Protein AF-A0A9P5PR01-F1 (afdb_monomer)

Foldseek 3Di:
DPPVVVVQLLVQLLVLCVVQNDLVDPPVPGDPVSVVSSLVSSCVSDVVLVPDPPSVSSVVSNVVSSVVVNVVVVVVVVVVVVVVVVVVVVVVVVVVVVVVPDDPPPDDDDD

Secondary structure (DSSP, 8-state):
-HHHHHHHHHHHHHHHHHHH--TTS-GGGS-HHHHHHHHHHHHHH-HHHHS-TT-HHHHHHHHHHHHHHHHHHHHHHHHHHHHHHHHHHHHHHHHHHHHT-----------

Organism: NCBI:txid206335

Sequence (111 aa):
MSNIISYLCQFIARQAVDFHLDIKKPFSGQAVLMLGKARQHVKSAILQFSAHQKHWGADLLLKDQFKSKKDTLSAKERREKEKREEGEKEQQENEKRTTKKKPTSDVRPLL

Structure (mmCIF, N/CA/C/O backbone):
data_AF-A0A9P5PR01-F1
#
_entry.id   AF-A0A9P5PR01-F1
#
loop_
_atom_site.group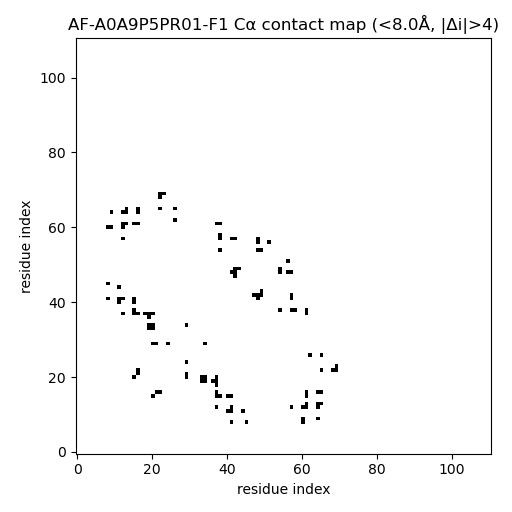_PDB
_atom_site.id
_atom_site.type_symbol
_atom_site.label_atom_id
_atom_site.label_alt_id
_atom_site.label_comp_id
_atom_site.label_asym_id
_atom_site.label_entity_id
_atom_site.label_seq_id
_atom_site.pdbx_PDB_ins_code
_atom_site.Cartn_x
_atom_site.Cartn_y
_atom_site.Cartn_z
_atom_site.occupancy
_atom_site.B_iso_or_equiv
_atom_site.auth_seq_id
_atom_site.auth_comp_id
_atom_site.auth_asym_id
_atom_site.auth_atom_id
_atom_site.pdbx_PDB_model_num
ATOM 1 N N . MET A 1 1 ? 21.851 16.192 -3.925 1.00 48.78 1 MET A N 1
ATOM 2 C CA . MET A 1 1 ? 20.749 15.938 -4.886 1.00 48.78 1 MET A CA 1
ATOM 3 C C . MET A 1 1 ? 19.943 14.652 -4.604 1.00 48.78 1 MET A C 1
ATOM 5 O O . MET A 1 1 ? 19.035 14.352 -5.365 1.00 48.78 1 MET A O 1
ATOM 9 N N . SER A 1 2 ? 20.176 13.924 -3.499 1.00 59.25 2 SER A N 1
ATOM 10 C CA . SER A 1 2 ? 19.588 12.582 -3.282 1.00 59.25 2 SER A CA 1
ATOM 11 C C . SER A 1 2 ? 18.190 12.527 -2.643 1.00 59.25 2 SER A C 1
ATOM 13 O O . SER A 1 2 ? 17.526 11.500 -2.742 1.00 59.25 2 SER A O 1
ATOM 15 N N . ASN A 1 3 ? 17.699 13.604 -2.018 1.00 60.88 3 ASN A N 1
ATOM 16 C CA . ASN A 1 3 ? 16.439 13.537 -1.261 1.00 60.88 3 ASN A CA 1
ATOM 17 C C . ASN A 1 3 ? 15.186 13.583 -2.151 1.00 60.88 3 ASN A C 1
ATOM 19 O O . ASN A 1 3 ? 14.241 12.84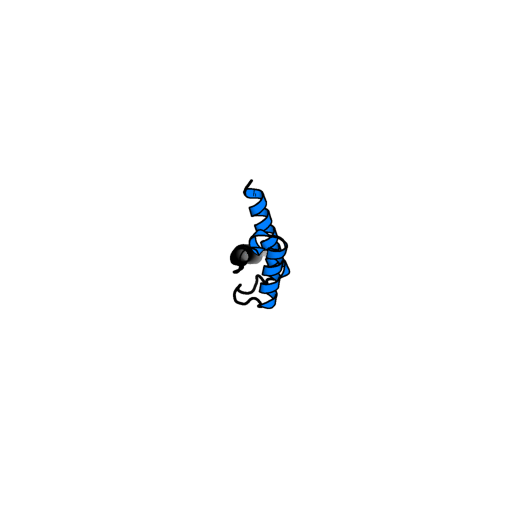1 -1.910 1.00 60.88 3 ASN A O 1
ATOM 23 N N . ILE A 1 4 ? 15.184 14.396 -3.212 1.00 68.88 4 ILE A N 1
ATOM 24 C CA . ILE A 1 4 ? 13.996 14.611 -4.061 1.00 68.88 4 ILE A CA 1
ATOM 25 C C . ILE A 1 4 ? 13.596 13.328 -4.803 1.00 68.88 4 ILE A C 1
ATOM 27 O O . ILE A 1 4 ? 12.421 12.972 -4.837 1.00 68.88 4 ILE A O 1
ATOM 31 N N . ILE A 1 5 ? 14.579 12.601 -5.340 1.00 72.56 5 ILE A N 1
ATOM 32 C CA . ILE A 1 5 ? 14.343 11.340 -6.057 1.00 72.56 5 ILE A CA 1
ATOM 33 C C . ILE A 1 5 ? 13.776 10.283 -5.099 1.00 72.56 5 ILE A C 1
ATOM 35 O O . ILE A 1 5 ? 12.824 9.592 -5.446 1.00 72.56 5 ILE A O 1
ATOM 39 N N . SER A 1 6 ? 14.298 10.206 -3.870 1.00 77.06 6 SER A N 1
ATOM 40 C CA . SER A 1 6 ? 13.795 9.285 -2.844 1.00 77.06 6 SER A CA 1
ATOM 41 C C . SER A 1 6 ? 12.331 9.567 -2.480 1.00 77.06 6 SER A C 1
ATOM 43 O O . SER A 1 6 ? 11.504 8.654 -2.499 1.00 77.06 6 SER A O 1
ATOM 45 N N . TYR A 1 7 ? 11.979 10.836 -2.238 1.00 82.75 7 TYR A N 1
ATOM 46 C CA . TYR A 1 7 ? 10.597 11.229 -1.942 1.00 82.75 7 TYR A CA 1
ATOM 47 C C . TYR A 1 7 ? 9.640 10.936 -3.098 1.00 82.75 7 TYR A C 1
ATOM 49 O O . TYR A 1 7 ? 8.532 10.451 -2.869 1.00 82.75 7 TYR A O 1
ATOM 57 N N . LEU A 1 8 ? 10.067 11.180 -4.338 1.00 84.50 8 LEU A N 1
ATOM 58 C CA . LEU A 1 8 ? 9.258 10.887 -5.517 1.00 84.50 8 LEU A CA 1
ATOM 59 C C . LEU A 1 8 ? 8.992 9.379 -5.651 1.00 84.50 8 LEU A C 1
ATOM 61 O O . LEU A 1 8 ? 7.850 8.974 -5.867 1.00 84.50 8 LEU A O 1
ATOM 65 N N . CYS A 1 9 ? 10.013 8.542 -5.443 1.00 86.12 9 CYS A N 1
ATOM 66 C CA . CYS A 1 9 ? 9.865 7.087 -5.448 1.00 86.12 9 CYS A CA 1
ATOM 67 C C . CYS A 1 9 ? 8.873 6.605 -4.381 1.00 86.1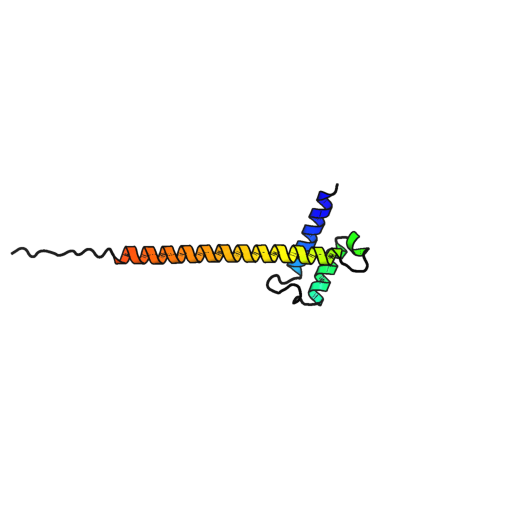2 9 CYS A C 1
ATOM 69 O O . CYS A 1 9 ? 8.004 5.779 -4.671 1.00 86.12 9 CYS A O 1
ATOM 71 N N . GLN A 1 10 ? 8.973 7.143 -3.161 1.00 89.00 10 GLN A N 1
ATOM 72 C CA . GLN A 1 10 ? 8.053 6.823 -2.068 1.00 89.00 10 GLN A CA 1
ATOM 73 C C . GLN A 1 10 ? 6.619 7.247 -2.392 1.00 89.00 10 GLN A C 1
ATOM 75 O O . GLN A 1 10 ? 5.688 6.471 -2.184 1.00 89.00 10 GLN A O 1
ATOM 80 N N . PHE A 1 11 ? 6.436 8.448 -2.942 1.00 91.06 11 PHE A N 1
ATOM 81 C CA . PHE A 1 11 ? 5.124 8.966 -3.320 1.00 91.06 11 PHE A CA 1
ATOM 82 C C . PHE A 1 11 ? 4.442 8.093 -4.381 1.00 91.06 11 PHE A C 1
ATOM 84 O O . PHE A 1 11 ? 3.297 7.680 -4.197 1.00 91.06 11 PHE A O 1
ATOM 91 N N . ILE A 1 12 ? 5.163 7.744 -5.448 1.00 91.44 12 ILE A N 1
ATOM 92 C CA . ILE A 1 12 ? 4.661 6.884 -6.528 1.00 91.44 12 ILE A CA 1
ATOM 93 C C . ILE A 1 12 ? 4.298 5.495 -5.991 1.00 91.44 12 ILE A C 1
ATOM 95 O O . ILE A 1 12 ? 3.216 4.981 -6.270 1.00 91.44 12 ILE A O 1
ATOM 99 N N . ALA A 1 13 ? 5.174 4.883 -5.190 1.00 91.75 13 ALA A N 1
ATOM 100 C CA . ALA A 1 13 ? 4.907 3.571 -4.607 1.00 91.75 13 ALA A CA 1
ATOM 101 C C . ALA A 1 13 ? 3.688 3.600 -3.677 1.00 91.75 13 ALA A C 1
ATOM 103 O O . ALA A 1 13 ? 2.861 2.690 -3.707 1.00 91.75 13 ALA A O 1
ATOM 104 N N . ARG A 1 14 ? 3.531 4.672 -2.896 1.00 93.12 14 ARG A N 1
ATOM 105 C CA . ARG A 1 14 ? 2.372 4.872 -2.026 1.00 93.12 14 ARG A CA 1
ATOM 106 C C . ARG A 1 14 ? 1.072 4.984 -2.821 1.00 93.12 14 ARG A C 1
ATOM 108 O O . ARG A 1 14 ? 0.094 4.341 -2.444 1.00 93.12 14 ARG A O 1
ATOM 115 N N . GLN A 1 15 ? 1.070 5.732 -3.925 1.00 94.38 15 GLN A N 1
ATOM 116 C CA . GLN A 1 15 ? -0.085 5.807 -4.824 1.00 94.38 15 GLN A CA 1
ATOM 117 C C . GLN A 1 15 ? -0.401 4.457 -5.470 1.00 94.38 15 GLN A C 1
ATOM 119 O O . GLN A 1 15 ? -1.560 4.056 -5.523 1.00 94.38 15 GLN A O 1
ATOM 124 N N . ALA A 1 16 ? 0.614 3.718 -5.918 1.00 93.44 16 ALA A N 1
ATOM 125 C CA . ALA A 1 16 ? 0.416 2.395 -6.501 1.00 93.44 16 ALA A CA 1
ATOM 126 C C . ALA A 1 16 ? -0.219 1.411 -5.502 1.00 93.44 16 ALA A C 1
ATOM 128 O O . ALA A 1 16 ? -1.073 0.614 -5.892 1.00 93.44 16 ALA A O 1
ATOM 129 N N . VAL A 1 17 ? 0.152 1.489 -4.218 1.00 93.25 17 VAL A N 1
ATOM 130 C CA . VAL A 1 17 ? -0.518 0.734 -3.148 1.00 93.25 17 VAL A CA 1
ATOM 131 C C . VAL A 1 17 ? -1.986 1.150 -3.038 1.00 93.25 17 VAL A C 1
ATOM 133 O O . VAL A 1 17 ? -2.840 0.275 -3.031 1.00 93.25 17 VAL A O 1
ATOM 136 N N . ASP A 1 18 ? -2.288 2.450 -3.012 1.00 93.06 18 ASP A N 1
ATOM 137 C CA . ASP A 1 18 ? -3.666 2.950 -2.870 1.00 93.06 18 ASP A CA 1
ATOM 138 C C . ASP A 1 18 ? -4.588 2.570 -4.028 1.00 93.06 18 ASP A C 1
ATOM 140 O O . ASP A 1 18 ? -5.744 2.214 -3.812 1.00 93.06 18 ASP A O 1
ATOM 144 N N . PHE A 1 19 ? -4.085 2.623 -5.258 1.00 93.38 19 PHE A N 1
ATOM 145 C CA . PHE A 1 19 ? -4.897 2.332 -6.436 1.00 93.38 19 PHE A CA 1
ATOM 146 C C . PHE A 1 19 ? -5.088 0.843 -6.697 1.00 93.38 19 PHE A C 1
ATOM 148 O O . PHE A 1 19 ? -6.052 0.459 -7.365 1.00 93.38 19 PHE A O 1
ATOM 155 N N . HIS A 1 20 ? -4.153 0.002 -6.252 1.00 93.69 20 HIS A N 1
ATOM 156 C CA . HIS A 1 20 ? -4.113 -1.383 -6.707 1.00 93.69 20 HIS A CA 1
ATOM 157 C C . HIS A 1 20 ? -4.133 -2.420 -5.589 1.00 93.69 20 HIS A C 1
ATOM 159 O O . HIS A 1 20 ? -4.574 -3.537 -5.841 1.00 93.69 20 HIS A O 1
ATOM 165 N N . LEU A 1 21 ? -3.671 -2.111 -4.380 1.00 92.69 21 LEU A N 1
ATOM 166 C CA . LEU A 1 21 ? -3.520 -3.113 -3.327 1.00 92.69 21 LEU A CA 1
ATOM 167 C C . LEU A 1 21 ? -4.533 -2.906 -2.205 1.00 92.69 21 LEU A C 1
ATOM 169 O O . LEU A 1 21 ? -4.777 -1.797 -1.742 1.00 92.69 21 LEU A O 1
ATOM 173 N N . ASP A 1 22 ? -5.085 -4.013 -1.718 1.00 91.50 22 ASP A N 1
ATOM 174 C CA . ASP A 1 22 ? -6.004 -3.991 -0.586 1.00 91.50 22 ASP A CA 1
ATOM 175 C C . ASP A 1 22 ? -5.226 -4.123 0.727 1.00 91.50 22 ASP A C 1
ATOM 177 O O . ASP A 1 22 ? -4.782 -5.212 1.091 1.00 91.50 22 ASP A O 1
ATOM 181 N N . ILE A 1 23 ? -5.076 -3.023 1.463 1.00 89.94 23 ILE A N 1
ATOM 182 C CA . ILE A 1 23 ? -4.329 -2.993 2.730 1.00 89.94 23 ILE A CA 1
ATOM 183 C C . ILE A 1 23 ? -4.946 -3.861 3.840 1.00 89.94 23 ILE A C 1
ATOM 185 O O . ILE A 1 23 ? -4.266 -4.152 4.826 1.00 89.94 23 ILE A O 1
ATOM 189 N N . LYS A 1 24 ? -6.200 -4.314 3.685 1.00 88.12 24 LYS A N 1
ATOM 190 C CA . LYS A 1 24 ? -6.847 -5.243 4.625 1.00 88.12 24 LYS A CA 1
ATOM 191 C C . LYS A 1 24 ? -6.354 -6.680 4.449 1.00 88.12 24 LYS A C 1
ATOM 193 O O . LYS A 1 24 ? -6.409 -7.470 5.389 1.00 88.12 24 LYS A O 1
ATOM 198 N N . LYS A 1 25 ? -5.849 -7.032 3.264 1.00 89.44 25 LYS A N 1
ATOM 199 C CA . LYS A 1 25 ? -5.331 -8.372 2.953 1.00 89.44 25 LYS A CA 1
ATOM 200 C C . LYS A 1 25 ? -3.824 -8.450 3.196 1.00 89.44 25 LYS A C 1
ATOM 202 O O . LYS A 1 25 ? -3.130 -7.443 3.115 1.00 89.44 25 LYS A O 1
ATOM 207 N N . PRO A 1 26 ? -3.252 -9.628 3.492 1.00 87.88 26 PRO A N 1
ATOM 208 C CA . PRO A 1 26 ? -1.800 -9.774 3.506 1.00 87.88 26 PRO A CA 1
ATOM 209 C C . PRO A 1 26 ? -1.217 -9.514 2.110 1.00 87.88 26 PRO A C 1
ATOM 211 O O . PRO A 1 26 ? -1.851 -9.810 1.099 1.00 87.88 26 PRO A O 1
ATOM 214 N N . PHE A 1 27 ? 0.018 -9.007 2.044 1.00 86.56 27 PHE A N 1
ATOM 215 C CA . PHE A 1 27 ? 0.687 -8.712 0.769 1.00 86.56 27 PHE A CA 1
ATOM 216 C C . PHE A 1 27 ? 0.813 -9.953 -0.136 1.00 86.56 27 PHE A C 1
ATOM 218 O O . PHE A 1 27 ? 0.637 -9.860 -1.346 1.00 86.56 27 PHE A O 1
ATOM 225 N N . SER A 1 28 ? 1.066 -11.130 0.447 1.00 86.44 28 SER A N 1
ATOM 226 C CA . SER A 1 28 ? 1.113 -12.415 -0.269 1.00 86.44 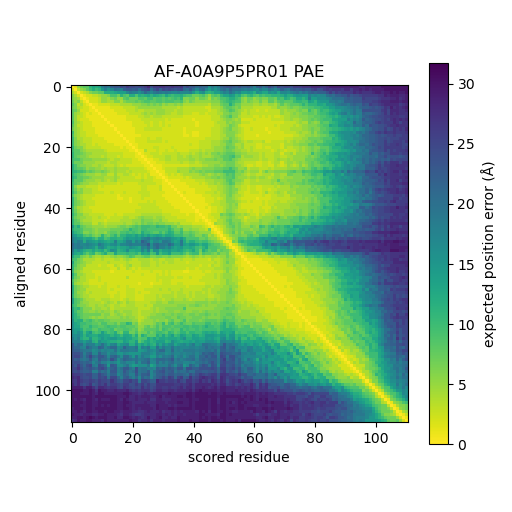28 SER A CA 1
ATOM 227 C C . SER A 1 28 ? -0.251 -12.895 -0.773 1.00 86.44 28 SER A C 1
ATOM 229 O O . SER A 1 28 ? -0.302 -13.712 -1.684 1.00 86.44 28 SER A O 1
ATOM 231 N N . GLY A 1 29 ? -1.346 -12.395 -0.195 1.00 86.81 29 GLY A N 1
ATOM 232 C CA . GLY A 1 29 ? -2.719 -12.722 -0.589 1.00 86.81 29 GLY A CA 1
ATOM 233 C C . GLY A 1 29 ? -3.321 -11.736 -1.590 1.00 86.81 29 GLY A C 1
ATOM 234 O O . GLY A 1 29 ? -4.521 -11.794 -1.857 1.00 86.81 29 GLY A O 1
ATOM 235 N N . GLN A 1 30 ? -2.525 -10.801 -2.115 1.00 89.56 30 GLN A N 1
ATOM 236 C CA . GLN A 1 30 ? -2.974 -9.891 -3.164 1.00 89.56 30 GLN A CA 1
ATOM 237 C C . GLN A 1 30 ? -3.164 -10.654 -4.474 1.00 89.56 30 GLN A C 1
ATOM 239 O O . GLN A 1 30 ? -2.392 -11.552 -4.811 1.00 89.56 30 GLN A O 1
ATOM 244 N N . ALA A 1 31 ? -4.174 -10.262 -5.250 1.00 90.75 31 ALA A N 1
ATOM 245 C CA . ALA A 1 31 ? -4.381 -10.842 -6.568 1.00 90.75 31 ALA A CA 1
ATOM 246 C C . ALA A 1 31 ? -3.156 -10.572 -7.458 1.00 90.75 31 ALA A C 1
ATOM 248 O O . ALA A 1 31 ? -2.689 -9.434 -7.554 1.00 90.75 31 ALA A O 1
ATOM 249 N N . VAL A 1 32 ? -2.671 -11.607 -8.151 1.00 89.44 32 VAL A N 1
ATOM 250 C CA . VAL A 1 32 ? -1.479 -11.530 -9.018 1.00 89.44 32 VAL A CA 1
ATOM 251 C C . VAL A 1 32 ? -1.606 -10.400 -10.044 1.00 89.44 32 VAL A C 1
ATOM 253 O O . VAL A 1 32 ? -0.662 -9.642 -10.256 1.00 89.44 32 VAL A O 1
ATOM 256 N N . LEU A 1 33 ? -2.802 -10.220 -10.615 1.00 91.75 33 LEU A N 1
ATOM 257 C CA . LEU A 1 33 ? -3.098 -9.134 -11.553 1.00 91.75 33 LEU A CA 1
ATOM 258 C C . LEU A 1 33 ? -2.922 -7.745 -10.924 1.00 91.75 33 LEU A C 1
ATOM 260 O O . LEU A 1 33 ? -2.403 -6.834 -11.565 1.00 91.75 33 LEU A O 1
ATOM 264 N N . MET A 1 34 ? -3.332 -7.578 -9.668 1.00 92.12 34 MET A N 1
ATOM 265 C CA . MET A 1 34 ? -3.252 -6.299 -8.962 1.00 92.12 34 MET A CA 1
ATOM 266 C C . MET A 1 34 ? -1.815 -5.978 -8.548 1.00 92.12 34 MET A C 1
ATOM 268 O O . MET A 1 34 ? -1.369 -4.845 -8.720 1.00 92.12 34 MET A O 1
ATOM 272 N N . LEU A 1 35 ? -1.050 -6.986 -8.111 1.00 90.19 35 LEU A N 1
ATOM 273 C CA . LEU A 1 35 ? 0.397 -6.857 -7.914 1.00 90.19 35 LEU A CA 1
ATOM 274 C C . LEU A 1 35 ? 1.104 -6.476 -9.219 1.00 90.19 35 LEU A C 1
ATOM 276 O O . LEU A 1 35 ? 1.966 -5.601 -9.215 1.00 90.19 35 LEU A O 1
ATOM 280 N N . GLY A 1 36 ? 0.711 -7.083 -10.342 1.00 90.31 36 GLY A N 1
ATOM 281 C CA . GLY A 1 36 ? 1.216 -6.730 -11.668 1.00 90.31 36 GLY A CA 1
ATOM 282 C C . GLY A 1 36 ? 0.955 -5.265 -12.025 1.00 90.31 36 GLY A C 1
ATOM 283 O O . GLY A 1 36 ? 1.880 -4.561 -12.429 1.00 90.31 36 GLY A O 1
ATOM 284 N N . LYS A 1 37 ? -0.272 -4.775 -11.803 1.00 92.31 37 LYS A N 1
ATOM 285 C CA . LYS A 1 37 ? -0.635 -3.364 -12.026 1.00 92.31 37 LYS A CA 1
ATOM 286 C C . LYS A 1 37 ? 0.151 -2.413 -11.123 1.00 92.31 37 LYS A C 1
ATOM 288 O O . LYS A 1 37 ? 0.705 -1.439 -11.622 1.00 92.31 37 LYS A O 1
ATOM 293 N N . ALA A 1 38 ? 0.282 -2.729 -9.834 1.00 91.62 38 ALA A N 1
ATOM 294 C CA . ALA A 1 38 ? 1.069 -1.933 -8.893 1.00 91.62 38 ALA A CA 1
ATOM 295 C C . ALA A 1 38 ? 2.544 -1.837 -9.313 1.00 91.62 38 ALA A C 1
ATOM 297 O O . ALA A 1 38 ? 3.117 -0.749 -9.338 1.00 91.62 38 ALA A O 1
ATOM 298 N N . ARG A 1 39 ? 3.151 -2.962 -9.716 1.00 90.62 39 ARG A N 1
ATOM 299 C CA . ARG A 1 39 ? 4.525 -2.993 -10.243 1.00 90.62 39 ARG A CA 1
ATOM 300 C C . ARG A 1 39 ? 4.658 -2.148 -11.500 1.00 90.62 39 ARG A C 1
ATOM 302 O O . ARG A 1 39 ? 5.611 -1.383 -11.621 1.00 90.62 39 ARG A O 1
ATOM 309 N N . GLN A 1 40 ? 3.716 -2.286 -12.431 1.00 90.06 40 GLN A N 1
ATOM 310 C CA . GLN A 1 40 ? 3.752 -1.551 -13.688 1.00 90.06 40 GLN A CA 1
ATOM 311 C C . GLN A 1 40 ? 3.617 -0.043 -13.466 1.00 90.06 40 GLN A C 1
ATOM 313 O O . GLN A 1 40 ? 4.368 0.704 -14.080 1.00 90.06 40 GLN A O 1
ATOM 318 N N . HIS A 1 41 ? 2.750 0.387 -12.546 1.00 91.31 41 HIS A N 1
ATOM 319 C CA . HIS A 1 41 ? 2.589 1.788 -12.152 1.00 91.31 41 HIS A CA 1
ATOM 320 C C . HIS A 1 41 ? 3.915 2.380 -11.640 1.00 91.31 41 HIS A C 1
ATOM 322 O O . HIS A 1 41 ? 4.365 3.426 -12.106 1.00 91.31 41 HIS A O 1
ATOM 328 N N . VAL A 1 42 ? 4.599 1.674 -10.735 1.00 89.31 42 VAL A N 1
ATOM 329 C CA . VA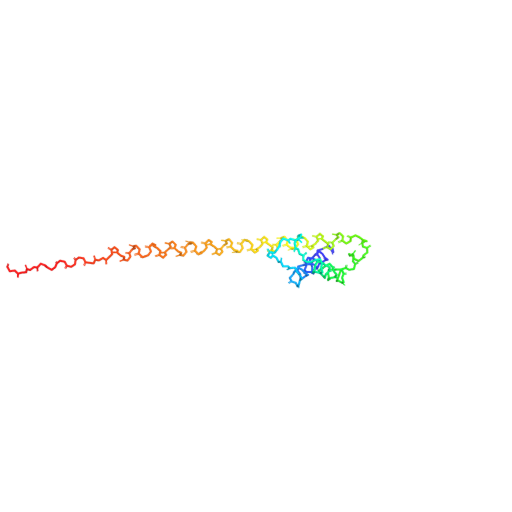L A 1 42 ? 5.902 2.116 -10.212 1.00 89.31 42 VAL A CA 1
ATOM 330 C C . VAL A 1 42 ? 6.961 2.161 -11.320 1.00 89.31 42 VAL A C 1
ATOM 332 O O . VAL A 1 42 ? 7.732 3.115 -11.402 1.00 89.31 42 VAL A O 1
ATOM 335 N N . LYS A 1 43 ? 6.985 1.164 -12.213 1.00 87.06 43 LYS A N 1
ATOM 336 C CA . LYS A 1 43 ? 7.941 1.097 -13.330 1.00 87.06 43 LYS A CA 1
ATOM 337 C C . LYS A 1 43 ? 7.738 2.201 -14.362 1.00 87.06 43 LYS A C 1
ATOM 339 O O . LYS A 1 43 ? 8.722 2.778 -14.809 1.00 87.06 43 LYS A O 1
ATOM 344 N N . SER A 1 44 ? 6.494 2.480 -14.754 1.00 86.44 44 SER A N 1
ATOM 345 C CA . SER A 1 44 ? 6.200 3.500 -15.766 1.00 86.44 44 SER A CA 1
ATOM 346 C C . SER A 1 44 ? 6.594 4.897 -15.302 1.00 86.44 44 SER A C 1
ATOM 348 O O . SER A 1 44 ? 6.926 5.739 -16.127 1.00 86.44 44 SER A O 1
ATOM 350 N N . ALA A 1 45 ? 6.581 5.137 -13.990 1.00 85.31 45 ALA A N 1
ATOM 351 C CA . ALA A 1 45 ? 6.948 6.422 -13.414 1.00 85.31 45 ALA A CA 1
ATOM 352 C C . ALA A 1 45 ? 8.435 6.511 -13.008 1.00 85.31 45 ALA A C 1
ATOM 354 O O . ALA A 1 45 ? 8.980 7.609 -12.940 1.00 85.31 45 ALA A O 1
ATOM 355 N N . ILE A 1 46 ? 9.113 5.380 -12.759 1.00 82.94 46 ILE A N 1
ATOM 356 C CA . ILE A 1 46 ? 10.514 5.341 -12.309 1.00 82.94 46 ILE A CA 1
ATOM 357 C C . ILE A 1 46 ? 11.353 4.503 -13.279 1.00 82.94 46 ILE A C 1
ATOM 359 O O . ILE A 1 46 ? 11.537 3.294 -13.115 1.00 82.94 46 ILE A O 1
ATOM 363 N N . LEU A 1 47 ? 11.934 5.186 -14.267 1.00 75.50 47 LEU A N 1
ATOM 364 C CA . LEU A 1 47 ? 12.774 4.600 -15.321 1.00 75.50 47 LEU A CA 1
ATOM 365 C C . LEU A 1 47 ? 13.923 3.727 -14.781 1.00 75.50 47 LEU A C 1
ATOM 367 O O . LEU A 1 47 ? 14.250 2.699 -15.371 1.00 75.50 47 LEU A O 1
ATOM 371 N N . GLN A 1 48 ? 14.494 4.073 -13.623 1.00 75.06 48 GLN A N 1
ATOM 372 C CA . GLN A 1 48 ? 15.579 3.311 -12.984 1.00 75.06 48 GLN A CA 1
ATOM 373 C C . GLN A 1 48 ? 15.168 1.871 -12.622 1.00 75.06 48 GLN A C 1
ATOM 375 O O . GLN A 1 48 ? 15.987 0.950 -12.688 1.00 75.06 48 GLN A O 1
ATOM 380 N N . PHE A 1 49 ? 13.888 1.644 -12.309 1.00 71.56 49 PHE A N 1
ATOM 381 C CA . PHE A 1 49 ? 13.358 0.304 -12.039 1.00 71.56 49 PHE A CA 1
ATOM 382 C C . PHE A 1 49 ? 12.995 -0.473 -13.303 1.00 71.56 49 PHE A C 1
ATOM 384 O O . PHE A 1 49 ? 12.820 -1.691 -13.234 1.00 71.56 49 PHE A O 1
ATOM 391 N N . SER A 1 50 ? 12.937 0.194 -14.459 1.00 65.88 50 SER A N 1
ATOM 392 C CA . SER A 1 50 ? 12.785 -0.466 -15.757 1.00 65.88 50 SER A CA 1
ATOM 393 C C . SER A 1 50 ? 14.065 -1.186 -16.192 1.00 65.88 50 SER A C 1
ATOM 395 O O . SER A 1 50 ? 13.983 -2.220 -16.846 1.00 65.88 50 SER A O 1
ATOM 397 N N . ALA A 1 51 ? 15.240 -0.678 -15.804 1.00 65.06 51 ALA A N 1
ATOM 398 C CA . ALA A 1 51 ? 16.535 -1.244 -16.197 1.00 65.06 51 ALA A CA 1
ATOM 399 C C . ALA A 1 51 ? 16.885 -2.568 -15.483 1.00 65.06 51 ALA A C 1
ATOM 401 O O . ALA A 1 51 ? 17.761 -3.304 -15.930 1.00 65.06 51 ALA A O 1
ATOM 402 N N . HIS A 1 52 ? 16.210 -2.896 -14.376 1.00 60.31 52 HIS A N 1
ATOM 403 C CA . HIS A 1 52 ? 16.524 -4.074 -13.566 1.00 60.31 52 HIS A CA 1
ATOM 404 C C . HIS A 1 52 ? 15.606 -5.251 -13.924 1.00 60.31 52 HIS A C 1
ATOM 406 O O . HIS A 1 52 ? 14.409 -5.234 -13.625 1.00 60.31 52 HIS A O 1
ATOM 412 N N . GLN A 1 53 ? 16.185 -6.317 -14.492 1.00 55.00 53 GLN A N 1
ATOM 413 C CA . GLN A 1 53 ? 15.455 -7.485 -15.016 1.00 55.00 53 GLN A CA 1
ATOM 414 C C . GLN A 1 53 ? 14.573 -8.231 -13.999 1.00 55.00 53 GLN A C 1
ATOM 416 O O . GLN A 1 53 ? 13.693 -8.985 -14.397 1.00 55.00 53 GLN A O 1
ATOM 421 N N . LYS A 1 54 ? 14.776 -8.032 -12.691 1.00 61.09 54 LYS A N 1
ATOM 422 C CA . LYS A 1 54 ? 14.053 -8.766 -11.636 1.00 61.09 54 LYS A CA 1
ATOM 423 C C . LYS A 1 54 ? 13.050 -7.928 -10.842 1.00 61.09 54 LYS A C 1
ATOM 425 O O . LYS A 1 54 ? 12.485 -8.429 -9.878 1.00 61.09 54 LYS A O 1
ATOM 430 N N . HIS A 1 55 ? 12.838 -6.662 -11.213 1.00 65.75 55 HIS A N 1
ATOM 431 C CA . HIS A 1 55 ? 11.864 -5.758 -10.571 1.00 65.75 55 HIS A CA 1
ATOM 432 C C . HIS A 1 55 ? 12.016 -5.578 -9.047 1.00 65.75 55 HIS A C 1
ATOM 434 O O . HIS A 1 55 ? 11.118 -5.046 -8.396 1.00 65.75 55 HIS A O 1
ATOM 440 N N . TRP A 1 56 ? 13.160 -5.964 -8.472 1.00 74.19 56 TRP A N 1
ATOM 441 C CA . TRP A 1 56 ? 13.384 -5.950 -7.025 1.00 74.19 56 TRP A CA 1
ATOM 442 C C . TRP A 1 56 ? 13.184 -4.573 -6.392 1.00 74.19 56 TRP A C 1
ATOM 444 O O . TRP A 1 56 ? 12.609 -4.494 -5.313 1.00 74.19 56 TRP A O 1
ATOM 454 N N . GLY A 1 57 ? 13.588 -3.495 -7.073 1.00 80.12 57 GLY A N 1
ATOM 455 C CA . GLY A 1 57 ? 13.398 -2.131 -6.572 1.00 80.12 57 GLY A CA 1
ATOM 456 C C . GLY A 1 57 ? 11.923 -1.758 -6.405 1.00 80.12 57 GLY A C 1
ATOM 457 O O . GLY A 1 57 ? 11.526 -1.288 -5.341 1.00 80.12 57 GLY A O 1
ATOM 458 N N . ALA A 1 58 ? 11.093 -2.043 -7.413 1.00 84.00 58 ALA A N 1
ATOM 459 C CA . ALA A 1 58 ? 9.657 -1.774 -7.355 1.00 84.00 58 ALA A CA 1
ATOM 460 C C . ALA A 1 58 ? 8.956 -2.654 -6.306 1.00 84.00 58 ALA A C 1
ATOM 462 O O . ALA A 1 58 ? 8.126 -2.165 -5.545 1.00 84.00 58 ALA A O 1
ATOM 463 N N . ASP A 1 59 ? 9.326 -3.934 -6.221 1.00 87.19 59 ASP A N 1
ATOM 464 C CA . ASP A 1 59 ? 8.761 -4.864 -5.240 1.00 87.19 59 ASP A CA 1
ATOM 465 C C . ASP A 1 59 ? 9.097 -4.480 -3.799 1.00 87.19 59 ASP A C 1
ATOM 467 O O . ASP A 1 59 ? 8.237 -4.576 -2.921 1.00 87.19 59 ASP A O 1
ATOM 471 N N . LEU A 1 60 ? 10.334 -4.048 -3.550 1.00 88.12 60 LEU A N 1
ATOM 472 C CA . LEU A 1 60 ? 10.776 -3.627 -2.226 1.00 88.12 60 LEU A CA 1
ATOM 473 C C . LEU A 1 60 ? 10.036 -2.360 -1.784 1.00 88.12 60 LEU A C 1
ATOM 475 O O . LEU A 1 60 ? 9.508 -2.321 -0.676 1.00 88.12 60 LEU A O 1
ATOM 479 N N . LEU A 1 61 ? 9.921 -1.375 -2.679 1.00 88.88 61 LEU A N 1
ATOM 480 C CA . LEU A 1 61 ? 9.171 -0.143 -2.428 1.00 88.88 61 LEU A CA 1
ATOM 481 C C . LEU A 1 61 ? 7.686 -0.402 -2.174 1.00 88.88 61 LEU A C 1
ATOM 483 O O . LEU A 1 61 ? 7.122 0.152 -1.233 1.00 88.88 61 LEU A O 1
ATOM 487 N N . LEU A 1 62 ? 7.052 -1.268 -2.968 1.00 91.81 62 LEU A N 1
ATOM 488 C CA . LEU A 1 62 ? 5.651 -1.630 -2.758 1.00 91.81 62 LEU A CA 1
ATOM 489 C C . LEU A 1 62 ? 5.447 -2.324 -1.411 1.00 91.81 62 LEU A C 1
ATOM 491 O O . LEU A 1 62 ? 4.508 -1.982 -0.698 1.00 91.81 62 LEU A O 1
ATOM 495 N N . LYS A 1 63 ? 6.320 -3.268 -1.035 1.00 92.06 63 LYS A N 1
ATOM 496 C CA . LYS A 1 63 ? 6.241 -3.951 0.267 1.00 92.06 63 LYS A CA 1
ATOM 497 C C . LYS A 1 63 ? 6.406 -2.985 1.435 1.00 92.06 63 LYS A C 1
ATOM 499 O O . LYS A 1 63 ? 5.648 -3.076 2.399 1.00 92.06 63 LYS A O 1
ATOM 504 N N . ASP A 1 64 ? 7.370 -2.075 1.345 1.00 93.44 64 ASP A N 1
ATOM 505 C CA . ASP A 1 64 ? 7.648 -1.089 2.387 1.00 93.44 64 ASP A CA 1
ATOM 506 C C . ASP A 1 64 ? 6.462 -0.134 2.596 1.00 93.44 64 ASP A C 1
ATOM 508 O O . ASP A 1 64 ? 5.923 -0.022 3.699 1.00 93.44 64 ASP A O 1
ATOM 512 N N . GLN A 1 65 ? 5.958 0.462 1.511 1.00 93.31 65 GLN A N 1
ATOM 513 C CA . GLN A 1 65 ? 4.813 1.373 1.582 1.00 93.31 65 GLN A CA 1
ATOM 514 C C . GLN A 1 65 ? 3.520 0.660 1.991 1.00 93.31 6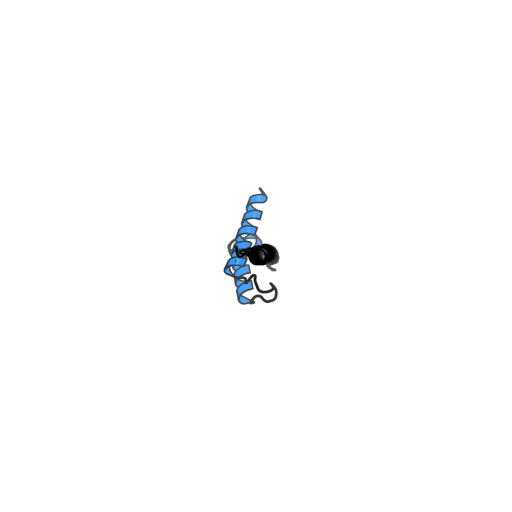5 GLN A C 1
ATOM 516 O O . GLN A 1 65 ? 2.715 1.216 2.744 1.00 93.31 65 GLN A O 1
ATOM 521 N N . PHE A 1 66 ? 3.332 -0.588 1.555 1.00 93.31 66 PHE A N 1
ATOM 522 C CA . PHE A 1 66 ? 2.214 -1.420 1.990 1.00 93.31 66 PHE A CA 1
ATOM 523 C C . PHE A 1 66 ? 2.250 -1.660 3.502 1.00 93.31 66 PHE A C 1
ATOM 525 O O . PHE A 1 66 ? 1.242 -1.465 4.185 1.00 93.31 66 PHE A O 1
ATOM 532 N N . LYS A 1 67 ? 3.416 -2.042 4.037 1.00 93.44 67 LYS A N 1
ATOM 533 C CA . LYS A 1 67 ? 3.602 -2.264 5.472 1.00 93.44 67 LYS A CA 1
ATOM 534 C C . LYS A 1 67 ? 3.347 -0.984 6.266 1.00 93.44 67 LYS A C 1
ATOM 536 O O . LYS A 1 67 ? 2.525 -0.999 7.175 1.00 93.44 67 LYS A O 1
ATOM 541 N N . SER A 1 68 ? 3.951 0.133 5.862 1.00 92.12 68 SER A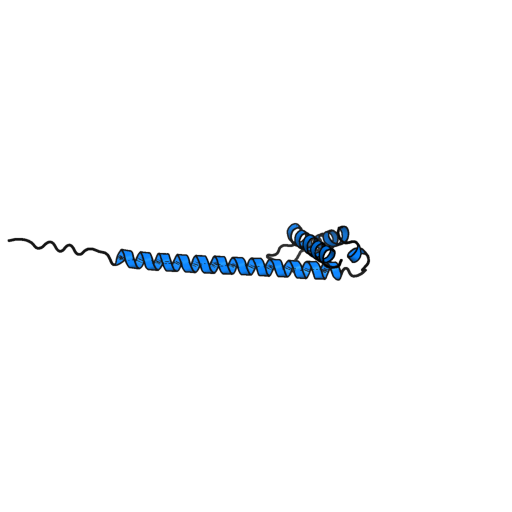 N 1
ATOM 542 C CA . SER A 1 68 ? 3.763 1.435 6.516 1.00 92.12 68 SER A CA 1
ATOM 543 C C . SER A 1 68 ? 2.284 1.847 6.599 1.00 92.12 68 SER A C 1
ATOM 545 O O . SER A 1 68 ? 1.805 2.291 7.648 1.00 92.12 68 SER A O 1
ATOM 547 N N . LYS A 1 69 ? 1.516 1.646 5.519 1.00 91.00 69 LYS A N 1
ATOM 548 C CA . LYS A 1 69 ? 0.071 1.916 5.510 1.00 91.00 69 LYS A CA 1
ATOM 549 C C . LYS A 1 69 ? -0.704 0.992 6.435 1.00 91.00 69 LYS A C 1
ATOM 551 O O . LYS A 1 69 ? -1.571 1.469 7.166 1.00 91.00 69 LYS A O 1
ATOM 556 N N . LYS A 1 70 ? -0.397 -0.305 6.418 1.00 91.56 70 LYS A N 1
ATOM 557 C CA . LYS A 1 70 ? -1.045 -1.279 7.298 1.00 91.56 70 LYS A CA 1
ATOM 558 C C . LYS A 1 70 ? -0.792 -0.957 8.773 1.00 91.56 70 LYS A C 1
ATOM 560 O O . LYS A 1 70 ? -1.731 -0.977 9.568 1.00 91.56 70 LYS A O 1
ATOM 565 N N . ASP A 1 71 ? 0.439 -0.593 9.119 1.00 91.25 71 ASP A N 1
ATOM 566 C CA . ASP A 1 71 ? 0.820 -0.209 10.480 1.00 91.25 71 ASP A CA 1
ATOM 567 C C . ASP A 1 71 ? 0.097 1.079 10.907 1.00 91.25 71 ASP A C 1
ATOM 569 O O . ASP A 1 71 ? -0.443 1.159 12.010 1.00 91.25 71 ASP A O 1
ATOM 573 N N . THR A 1 72 ? -0.007 2.061 10.003 1.00 90.94 72 THR A N 1
ATOM 574 C CA . THR A 1 72 ? -0.754 3.309 10.244 1.00 90.94 72 THR A CA 1
ATOM 575 C C . THR A 1 72 ? -2.242 3.044 10.482 1.00 90.94 72 THR A C 1
ATOM 577 O O . THR A 1 72 ? -2.831 3.614 11.401 1.00 90.94 72 THR A O 1
ATOM 580 N N . LEU A 1 73 ? -2.855 2.174 9.674 1.00 89.94 73 LEU A N 1
ATOM 581 C CA . LEU A 1 73 ? -4.253 1.778 9.834 1.00 89.94 73 LEU A CA 1
ATOM 582 C C . LEU A 1 73 ? -4.473 1.065 11.172 1.00 89.94 73 LEU A C 1
ATOM 584 O O . LEU A 1 73 ? -5.372 1.440 11.917 1.00 89.94 73 LEU A O 1
ATOM 588 N N . SER A 1 74 ? -3.591 0.130 11.524 1.00 88.81 74 SER A N 1
ATOM 589 C CA . SER A 1 74 ? -3.671 -0.606 12.791 1.00 88.81 74 SER A CA 1
ATOM 590 C C . SER A 1 74 ? -3.514 0.329 13.999 1.00 88.81 74 SER A C 1
ATOM 592 O O . SER A 1 74 ? -4.234 0.212 14.989 1.00 88.81 74 SER A O 1
ATOM 594 N N . ALA A 1 75 ? -2.611 1.313 13.917 1.00 89.12 75 ALA A N 1
ATOM 595 C CA . ALA A 1 75 ? -2.445 2.326 14.957 1.00 89.12 75 ALA A CA 1
ATOM 596 C C . ALA A 1 75 ? -3.684 3.225 15.097 1.00 89.12 75 ALA A C 1
ATOM 598 O O . ALA A 1 75 ? -4.051 3.602 16.211 1.00 89.12 75 ALA A O 1
ATOM 599 N N . LYS A 1 76 ? -4.335 3.568 13.979 1.00 90.00 76 LYS A N 1
ATOM 600 C CA . LYS A 1 76 ? -5.578 4.346 13.979 1.00 90.00 76 LYS A CA 1
ATOM 601 C C . LYS A 1 76 ? -6.722 3.560 14.620 1.00 90.00 76 LYS A C 1
ATOM 603 O O . LYS A 1 76 ? -7.375 4.093 15.511 1.00 90.00 76 LYS A O 1
ATOM 608 N N . GLU A 1 77 ? -6.914 2.302 14.229 1.00 89.31 77 GLU A N 1
ATOM 609 C CA . GLU A 1 77 ? -7.932 1.419 14.812 1.00 89.31 77 GLU A CA 1
ATOM 610 C C . GLU A 1 77 ? -7.731 1.242 16.319 1.00 89.31 77 GLU A C 1
ATOM 612 O O . GLU A 1 77 ? -8.691 1.329 17.083 1.00 89.31 77 GLU A O 1
ATOM 617 N N . ARG A 1 78 ? -6.479 1.080 16.770 1.00 90.56 78 ARG A N 1
ATOM 618 C CA . ARG A 1 78 ? -6.165 0.985 18.200 1.00 90.56 78 ARG A CA 1
ATOM 619 C C . ARG A 1 78 ? -6.586 2.242 18.963 1.00 90.56 78 ARG A C 1
ATOM 621 O O . ARG A 1 78 ? -7.267 2.133 19.974 1.00 90.56 78 ARG A O 1
ATOM 628 N N . ARG A 1 79 ? -6.244 3.428 18.447 1.00 87.38 79 ARG A N 1
ATOM 629 C CA . ARG A 1 79 ? -6.629 4.712 19.062 1.00 87.38 79 ARG A CA 1
ATOM 630 C C . ARG A 1 79 ? -8.141 4.921 19.081 1.00 87.38 79 ARG A C 1
ATOM 632 O O . ARG A 1 79 ? -8.672 5.480 20.032 1.00 87.38 79 ARG A O 1
ATOM 639 N N . GLU A 1 80 ? -8.843 4.516 18.026 1.00 87.62 80 GLU A N 1
ATOM 640 C CA . GLU A 1 80 ? -10.307 4.606 17.984 1.00 87.62 80 GLU A CA 1
ATOM 641 C C . GLU A 1 80 ? -10.961 3.654 18.986 1.00 87.62 80 GLU A C 1
ATOM 643 O O . GLU A 1 80 ? -11.938 4.031 19.629 1.00 87.62 80 GLU A O 1
ATOM 648 N N . LYS A 1 81 ? -10.404 2.452 19.160 1.00 87.94 81 LYS A N 1
ATOM 649 C CA . LYS A 1 81 ? -10.855 1.494 20.171 1.00 87.94 81 LYS A CA 1
ATOM 650 C C . LYS A 1 81 ? -10.640 2.028 21.589 1.00 87.94 81 LYS A C 1
ATOM 652 O O . LYS A 1 81 ? -11.586 2.028 22.367 1.00 87.94 81 LYS A O 1
ATOM 657 N N . GLU A 1 82 ? -9.450 2.552 21.885 1.00 86.19 82 GLU A N 1
ATOM 658 C CA . GLU A 1 82 ? -9.122 3.170 23.181 1.00 86.19 82 GLU A CA 1
ATOM 659 C C . GLU A 1 82 ? -10.118 4.293 23.535 1.00 86.19 82 GLU A C 1
ATOM 661 O O . GLU A 1 82 ? -10.665 4.309 24.634 1.00 86.19 82 GLU A O 1
ATOM 666 N N . LYS A 1 83 ? -10.447 5.172 22.576 1.00 84.62 83 LYS A N 1
ATOM 667 C CA . LYS A 1 83 ? -11.437 6.248 22.778 1.00 84.62 83 LYS A CA 1
ATOM 668 C C . LYS A 1 83 ? -12.854 5.746 23.053 1.00 84.62 83 LYS A C 1
ATOM 670 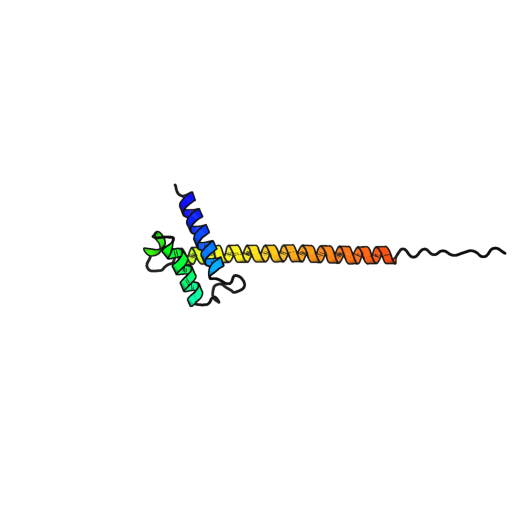O O . LYS A 1 83 ? -13.582 6.371 23.819 1.00 84.62 83 LYS A O 1
ATOM 675 N N . ARG A 1 84 ? -13.277 4.657 22.402 1.00 80.88 84 ARG A N 1
ATOM 676 C CA . ARG A 1 84 ? -14.602 4.059 22.647 1.00 80.88 84 ARG A CA 1
ATOM 677 C C . ARG A 1 84 ? -14.676 3.462 24.045 1.00 80.88 84 ARG A C 1
ATOM 679 O O . ARG A 1 84 ? -15.636 3.725 24.756 1.00 80.88 84 ARG A O 1
ATOM 686 N N . GLU A 1 85 ? -13.639 2.733 24.452 1.00 81.31 85 GLU A N 1
ATOM 687 C CA . GLU A 1 85 ? -13.557 2.145 25.792 1.00 81.31 85 GLU A CA 1
ATOM 688 C C . GLU A 1 85 ? -13.523 3.213 26.897 1.00 81.31 85 GLU A C 1
ATOM 690 O O . GLU A 1 85 ? -14.077 3.000 27.973 1.00 81.31 85 GLU A O 1
ATOM 695 N N . GLU A 1 86 ? -12.894 4.365 26.652 1.00 72.44 86 GLU A N 1
ATOM 696 C CA . GLU A 1 86 ? -12.900 5.504 27.577 1.00 72.44 86 GLU A CA 1
ATOM 697 C C . GLU A 1 86 ? -14.298 6.133 27.694 1.00 72.44 86 GLU A C 1
ATOM 699 O O . GLU A 1 86 ? -14.816 6.271 28.802 1.00 72.44 86 GLU A O 1
ATOM 704 N N . GLY A 1 87 ? -14.971 6.394 26.566 1.00 72.00 87 GLY A N 1
ATOM 705 C CA . GLY A 1 87 ? -16.341 6.921 26.565 1.00 72.00 87 GLY A CA 1
ATOM 706 C C . GLY A 1 87 ? -17.371 5.974 27.198 1.00 72.00 87 GLY A C 1
ATOM 707 O O . GLY A 1 87 ? -18.267 6.423 27.911 1.00 72.00 87 GLY A O 1
ATOM 708 N N . GLU A 1 88 ? -17.232 4.660 26.998 1.00 71.06 88 GLU A N 1
ATOM 709 C CA . GLU A 1 88 ? -18.091 3.648 27.634 1.00 71.06 88 GLU A CA 1
ATOM 710 C C . GLU A 1 88 ? -17.901 3.609 29.160 1.00 71.06 88 GLU A C 1
ATOM 712 O O . GLU A 1 88 ? -18.877 3.487 29.907 1.00 71.06 88 GLU A O 1
ATOM 717 N N . LYS A 1 89 ? -16.661 3.762 29.648 1.00 70.06 89 LYS A N 1
ATOM 718 C CA . LYS A 1 89 ? -16.367 3.841 31.089 1.00 70.06 89 LYS A CA 1
ATOM 719 C C . LYS A 1 89 ? -16.941 5.109 31.717 1.00 70.06 89 LYS A C 1
ATOM 721 O O . LYS A 1 89 ? -17.547 5.026 32.785 1.00 70.06 89 LYS A O 1
ATOM 726 N N . GLU A 1 90 ? -16.806 6.253 31.048 1.00 68.69 90 GLU A N 1
ATOM 727 C CA . GLU A 1 90 ? -17.378 7.522 31.510 1.00 68.69 90 GLU A CA 1
ATOM 728 C C . GLU A 1 90 ? -18.911 7.477 31.569 1.00 68.69 90 GLU A C 1
ATOM 730 O O . GLU A 1 90 ? -19.503 7.940 32.546 1.00 68.69 90 GLU A O 1
ATOM 735 N N . GLN A 1 91 ? -19.570 6.871 30.574 1.00 64.19 91 GLN A N 1
ATOM 736 C CA . GLN A 1 91 ? -21.027 6.703 30.565 1.00 64.19 91 GLN A CA 1
ATOM 737 C C . GLN A 1 91 ? -21.511 5.816 31.717 1.00 64.19 91 GLN A C 1
ATOM 739 O O . GLN A 1 91 ? -22.422 6.213 32.447 1.00 64.19 91 GLN A O 1
ATOM 744 N N . GLN A 1 92 ? -20.863 4.669 31.947 1.00 65.06 92 GLN A N 1
ATOM 745 C CA . GLN A 1 92 ? -21.201 3.788 33.070 1.00 65.06 92 GLN A CA 1
ATOM 746 C C . GLN A 1 92 ? -20.954 4.447 34.435 1.00 65.06 92 GLN A C 1
ATOM 748 O O . GLN A 1 92 ? -21.696 4.200 35.391 1.00 65.06 92 GLN A O 1
ATOM 753 N N . GLU A 1 93 ? -19.919 5.280 34.563 1.00 69.81 93 GLU A N 1
ATOM 754 C CA . GLU A 1 93 ? -19.665 6.029 35.794 1.00 69.81 93 GLU A CA 1
ATOM 755 C C . GLU A 1 93 ? -20.726 7.115 36.028 1.00 69.81 93 GLU A C 1
ATOM 757 O O . GLU A 1 93 ? -21.226 7.259 37.150 1.00 69.81 93 GLU A O 1
ATOM 762 N N . ASN A 1 94 ? -21.128 7.840 34.982 1.00 64.06 94 ASN A N 1
ATOM 763 C CA . ASN A 1 94 ? -22.166 8.865 35.086 1.00 64.06 94 ASN A CA 1
ATOM 764 C C . ASN A 1 94 ? -23.534 8.265 35.442 1.00 64.06 94 ASN A C 1
ATOM 766 O O . ASN A 1 94 ? -24.242 8.806 36.293 1.00 64.06 94 ASN A O 1
ATOM 770 N N . GLU A 1 95 ? -23.878 7.112 34.870 1.00 62.72 95 GLU A N 1
ATOM 771 C CA . GLU A 1 95 ? -25.137 6.407 35.135 1.00 62.72 95 GLU A CA 1
ATOM 772 C C . GLU A 1 95 ? -25.217 5.861 36.578 1.00 62.72 95 GLU A C 1
ATOM 774 O O . GLU A 1 95 ? -26.269 5.896 37.225 1.00 62.72 95 GLU A O 1
ATOM 779 N N . LYS A 1 96 ? -24.078 5.456 37.159 1.00 64.25 96 LYS A N 1
ATOM 780 C CA . LYS A 1 96 ? -23.974 5.095 38.589 1.00 64.25 96 LYS A CA 1
ATOM 781 C C . LYS A 1 96 ? -24.054 6.306 39.526 1.00 64.25 96 LYS A C 1
ATOM 783 O O . LYS A 1 96 ? -24.520 6.180 40.662 1.00 64.25 96 LYS A O 1
ATOM 788 N N . ARG A 1 97 ? -23.592 7.484 39.091 1.00 58.97 97 ARG A N 1
ATOM 789 C CA . ARG A 1 97 ? -23.656 8.730 39.880 1.00 58.97 97 ARG A CA 1
ATOM 790 C C . ARG A 1 97 ? -25.067 9.324 39.916 1.00 58.97 97 ARG A C 1
ATOM 792 O O . ARG A 1 97 ? -25.450 9.889 40.941 1.00 58.97 97 ARG A O 1
ATOM 799 N N . THR A 1 98 ? -25.852 9.186 38.848 1.00 57.38 98 THR A N 1
ATOM 800 C CA . THR A 1 98 ? -27.236 9.692 38.783 1.00 57.38 98 THR A CA 1
ATOM 801 C C . THR A 1 98 ? -28.231 8.803 39.534 1.00 57.38 98 THR A C 1
ATOM 803 O O . THR A 1 98 ? -29.125 9.325 40.195 1.00 57.38 98 THR A O 1
ATOM 806 N N . THR A 1 99 ? -28.038 7.481 39.551 1.00 57.84 99 THR A N 1
ATOM 807 C CA . THR A 1 99 ? -28.896 6.535 40.299 1.00 57.84 99 THR A CA 1
ATOM 808 C C . THR A 1 99 ? -28.734 6.600 41.826 1.00 57.84 99 THR A C 1
ATOM 810 O O . THR A 1 99 ? -29.651 6.221 42.553 1.00 57.84 99 THR A O 1
ATOM 813 N N . LYS A 1 100 ? -27.623 7.148 42.346 1.00 54.66 100 LYS A N 1
ATOM 814 C CA . LYS A 1 100 ? -27.412 7.375 43.794 1.00 54.66 100 LYS A CA 1
ATOM 815 C C . LYS A 1 100 ? -28.069 8.645 44.356 1.00 54.66 100 LYS A C 1
ATOM 817 O O . LYS A 1 100 ? -28.095 8.809 45.572 1.00 54.66 100 LYS A O 1
ATOM 822 N N . LYS A 1 101 ? -28.614 9.536 43.520 1.00 51.94 101 LYS A N 1
ATOM 823 C CA . LYS A 1 101 ? -29.301 10.766 43.959 1.00 51.94 101 LYS A CA 1
ATOM 824 C C . LYS A 1 101 ? -30.824 10.589 43.946 1.00 51.94 101 LYS A C 1
ATOM 826 O O . LYS A 1 101 ? -31.525 11.293 43.228 1.00 51.94 101 LYS A O 1
ATOM 831 N N . LYS A 1 102 ? -31.357 9.657 44.741 1.00 47.31 102 LYS A N 1
ATOM 832 C CA . LYS A 1 102 ? -32.782 9.688 45.109 1.00 47.31 102 LYS A CA 1
ATOM 833 C C . LYS A 1 102 ? -32.899 10.568 46.361 1.00 47.31 102 LYS A C 1
ATOM 835 O O . LYS A 1 102 ? -32.289 10.212 47.368 1.00 47.31 102 LYS A O 1
ATOM 840 N N . PRO A 1 103 ? -33.595 11.718 46.332 1.00 46.12 103 PRO A N 1
ATOM 841 C CA . PRO A 1 103 ? -33.816 12.490 47.541 1.00 46.12 103 PRO A CA 1
ATOM 842 C C . PRO A 1 103 ? -34.873 11.760 48.367 1.00 46.12 103 PRO A C 1
ATOM 844 O O . PRO A 1 103 ? -36.025 11.644 47.952 1.00 46.12 103 PRO A O 1
ATOM 847 N N . THR A 1 104 ? -34.481 11.235 49.525 1.00 52.81 104 THR A N 1
ATOM 848 C CA . THR A 1 104 ? -35.421 10.779 50.551 1.00 52.81 104 THR A CA 1
ATOM 849 C C . THR A 1 104 ? -36.065 12.025 51.156 1.00 52.81 104 THR A C 1
ATOM 851 O O . THR A 1 104 ? -35.581 12.582 52.137 1.00 52.81 104 THR A O 1
ATOM 854 N N . SER A 1 105 ? -37.117 12.540 50.518 1.00 54.69 105 SER A N 1
ATOM 855 C CA . SER A 1 105 ? -38.009 13.512 51.146 1.00 54.69 105 SER A CA 1
ATOM 856 C C . SER A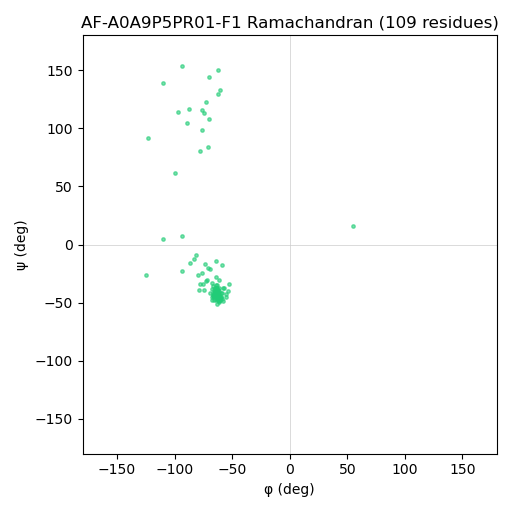 1 105 ? -38.947 12.751 52.081 1.00 54.69 105 SER A C 1
ATOM 858 O O . SER A 1 105 ? -40.074 12.426 51.707 1.00 54.69 105 SER A O 1
ATOM 860 N N . ASP A 1 106 ? -38.462 12.417 53.276 1.00 47.97 106 ASP A N 1
ATOM 861 C CA . ASP A 1 106 ? -39.326 11.945 54.357 1.00 47.97 106 ASP A CA 1
ATOM 862 C C . ASP A 1 106 ? -40.054 13.155 54.949 1.00 47.97 106 ASP A C 1
ATOM 864 O O . ASP A 1 106 ? -39.512 13.949 55.723 1.00 47.97 106 ASP A O 1
ATOM 868 N N . VAL A 1 107 ? -41.292 13.335 54.495 1.00 56.72 107 VAL A N 1
ATOM 869 C CA . VAL A 1 107 ? -42.242 14.309 55.023 1.00 56.72 107 VAL A CA 1
ATOM 870 C C . VAL A 1 107 ? -42.664 13.821 56.409 1.00 56.72 107 VAL A C 1
ATOM 872 O O . VAL A 1 107 ? -43.390 12.839 56.533 1.00 56.72 107 VAL A O 1
ATOM 875 N N . ARG A 1 108 ? -42.207 14.503 57.466 1.00 54.34 108 ARG A N 1
ATOM 876 C CA . ARG A 1 108 ? -42.746 14.314 58.823 1.00 54.34 108 ARG A CA 1
ATOM 877 C C . ARG A 1 108 ? -44.231 14.698 58.840 1.00 54.34 108 ARG A C 1
ATOM 879 O O . ARG A 1 108 ? -44.540 15.822 58.438 1.00 54.34 108 ARG A O 1
ATOM 886 N N . PRO A 1 109 ? -45.137 13.859 59.370 1.00 55.19 109 PRO A N 1
ATOM 887 C CA . PRO A 1 109 ? -46.475 14.311 59.713 1.00 55.19 109 PRO A CA 1
ATOM 888 C C . PRO A 1 109 ? -46.388 15.186 60.967 1.00 55.19 109 PRO A C 1
ATOM 890 O O . PRO A 1 109 ? -45.871 14.760 61.999 1.00 55.19 109 PRO A O 1
ATOM 893 N N . LEU A 1 110 ? -46.872 16.421 60.860 1.00 54.97 110 LEU A N 1
ATOM 894 C CA . LEU A 1 110 ? -47.304 17.205 62.011 1.00 54.97 110 LEU A CA 1
ATOM 895 C C . LEU A 1 110 ? -48.666 16.657 62.434 1.00 54.97 110 LEU A C 1
ATOM 897 O O . LEU A 1 110 ? -49.598 16.748 61.636 1.00 54.97 110 LEU A O 1
ATOM 901 N N . LEU A 1 111 ? -48.740 16.088 63.639 1.00 53.91 111 LEU A N 1
ATOM 902 C CA . LEU A 1 111 ? -49.844 16.193 64.605 1.00 53.91 111 LEU A CA 1
ATOM 903 C C . LEU A 1 111 ? -49.476 15.437 65.887 1.00 53.91 111 LEU A C 1
ATOM 905 O O . LEU A 1 111 ? -49.130 14.240 65.787 1.00 53.91 111 LEU A O 1
#

Mean predicted aligned error: 11.89 Å

pLDDT: mean 79.04, std 14.48, range [46.12, 94.38]

Radius of gyration: 27.83 Å; Cα contacts (8 Å, |Δi|>4): 64; chains: 1; bounding box: 71×30×81 Å

Solvent-accessible surface area (backbone atoms only — not comparable to full-atom values): 6453 Å² total; per-residue (Å²): 131,70,65,65,60,52,52,51,54,51,50,45,25,42,48,26,35,70,77,42,50,63,70,91,49,58,82,90,71,52,56,68,69,35,56,51,50,27,44,47,53,34,32,77,75,34,65,78,43,62,76,42,96,77,43,57,67,44,54,51,45,39,52,50,42,45,49,54,51,40,53,51,49,54,53,49,53,50,55,53,49,54,53,50,57,50,52,53,51,51,51,55,51,51,56,57,58,57,72,68,66,69,83,83,80,80,78,78,82,89,128